Protein AF-A0A835GMM7-F1 (afdb_monomer_lite)

Structure (mmCIF, N/CA/C/O backbone):
data_AF-A0A835GMM7-F1
#
_entry.id   AF-A0A835GMM7-F1
#
loop_
_atom_site.group_PDB
_atom_site.id
_atom_site.type_symbol
_atom_site.label_atom_id
_atom_site.label_alt_id
_atom_site.label_comp_id
_atom_site.label_asym_id
_atom_site.label_entity_id
_atom_site.label_seq_id
_atom_site.pdbx_PDB_ins_code
_atom_site.Cartn_x
_atom_site.Cartn_y
_atom_site.Cartn_z
_atom_site.occupancy
_atom_site.B_iso_or_equiv
_atom_site.auth_seq_id
_atom_site.auth_comp_id
_atom_site.auth_asym_id
_atom_site.auth_atom_id
_atom_site.pdbx_PDB_model_num
ATOM 1 N N . MET A 1 1 ? 27.813 22.339 -30.698 1.00 48.72 1 MET A N 1
ATOM 2 C CA . MET A 1 1 ? 26.660 22.994 -30.035 1.00 48.72 1 MET A CA 1
ATOM 3 C C . MET A 1 1 ? 25.754 21.904 -29.475 1.00 48.72 1 MET A C 1
ATOM 5 O O . MET A 1 1 ? 25.563 20.917 -30.168 1.00 48.72 1 MET A O 1
ATOM 9 N N . GLY A 1 2 ? 25.285 22.021 -28.228 1.00 80.50 2 GLY A N 1
ATOM 10 C CA . GLY A 1 2 ? 24.533 20.958 -27.537 1.00 80.50 2 GLY A CA 1
ATOM 11 C C . GLY A 1 2 ? 23.017 21.037 -27.752 1.00 80.50 2 GLY A C 1
ATOM 12 O O . GLY A 1 2 ? 22.480 22.130 -27.921 1.00 80.50 2 GLY A O 1
ATOM 13 N N . PHE A 1 3 ? 22.328 19.890 -27.702 1.00 85.88 3 PHE A N 1
ATOM 14 C CA . PHE A 1 3 ? 20.867 19.784 -27.860 1.00 85.88 3 PHE A CA 1
ATOM 15 C C . PHE A 1 3 ? 20.077 20.670 -26.887 1.00 85.88 3 PHE A C 1
ATOM 17 O O . PHE A 1 3 ? 19.067 21.242 -27.283 1.00 85.88 3 PHE A O 1
ATOM 24 N N . SER A 1 4 ? 20.569 20.869 -25.660 1.00 87.81 4 SER A N 1
ATOM 25 C CA . SER A 1 4 ? 19.980 21.793 -24.679 1.00 87.81 4 SER A CA 1
ATOM 26 C C . SER A 1 4 ? 19.788 23.206 -25.244 1.00 87.81 4 SER A C 1
ATOM 28 O O . SER A 1 4 ? 18.703 23.773 -25.145 1.00 87.81 4 SER A O 1
ATOM 30 N N . ARG A 1 5 ? 20.808 23.745 -25.925 1.00 87.69 5 ARG A N 1
ATOM 31 C CA . ARG A 1 5 ? 20.766 25.080 -26.540 1.00 87.69 5 ARG A CA 1
ATOM 32 C C . ARG A 1 5 ? 19.810 25.143 -27.728 1.00 87.69 5 ARG A C 1
ATOM 34 O O . ARG A 1 5 ? 19.046 26.096 -27.825 1.00 87.69 5 ARG A O 1
ATOM 41 N N . ASN A 1 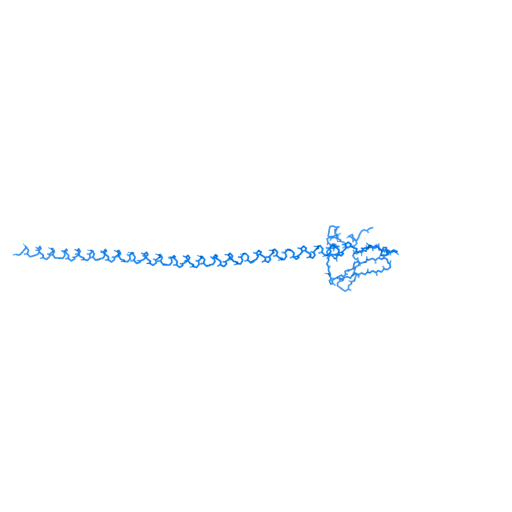6 ? 19.812 24.120 -28.583 1.00 87.50 6 ASN A N 1
ATOM 42 C CA . ASN A 1 6 ? 18.935 24.055 -29.760 1.00 87.50 6 ASN A CA 1
ATOM 43 C C . ASN A 1 6 ? 17.453 23.917 -29.383 1.00 87.50 6 ASN A C 1
ATOM 45 O O . ASN A 1 6 ? 16.583 24.362 -30.121 1.00 87.50 6 ASN A O 1
ATOM 49 N N . LEU A 1 7 ? 17.171 23.303 -28.234 1.00 87.81 7 LEU A N 1
ATOM 50 C CA . LEU A 1 7 ? 15.822 23.151 -27.694 1.00 87.81 7 LEU A CA 1
ATOM 51 C C . LEU A 1 7 ? 15.408 24.326 -26.792 1.00 87.81 7 LEU A C 1
ATOM 53 O O . LEU A 1 7 ? 14.327 24.288 -26.213 1.00 87.81 7 LEU A O 1
ATOM 57 N N . HIS A 1 8 ? 16.253 25.356 -26.657 1.00 90.38 8 HIS A N 1
ATOM 58 C CA . HIS A 1 8 ? 16.040 26.494 -25.757 1.00 90.38 8 HIS A CA 1
ATOM 59 C C . HIS A 1 8 ? 15.774 26.071 -24.297 1.00 90.38 8 HIS A C 1
ATOM 61 O O . HIS A 1 8 ? 14.932 26.644 -23.607 1.00 90.38 8 HIS A O 1
ATOM 67 N N . MET A 1 9 ? 16.500 25.055 -23.818 1.00 91.44 9 MET A N 1
ATOM 68 C CA . MET A 1 9 ? 16.382 24.502 -22.465 1.00 91.44 9 MET A CA 1
ATOM 69 C C . MET A 1 9 ? 17.692 24.632 -21.684 1.00 91.44 9 MET A C 1
ATOM 71 O O . MET A 1 9 ? 18.784 24.607 -22.254 1.00 91.44 9 MET A O 1
ATOM 75 N N . SER A 1 10 ? 17.601 24.692 -20.352 1.00 94.25 10 SER A N 1
ATOM 76 C CA . SER A 1 10 ? 18.783 24.526 -19.500 1.00 94.25 10 SER A CA 1
ATOM 77 C C . SER A 1 10 ? 19.316 23.092 -19.585 1.00 94.25 10 SER A C 1
ATOM 79 O O . SER A 1 10 ? 18.562 22.148 -19.833 1.00 94.25 10 SER A O 1
ATOM 81 N N . GLU A 1 11 ? 20.616 22.899 -19.350 1.00 92.75 11 GLU A N 1
ATOM 82 C CA . GLU A 1 11 ? 21.221 21.559 -19.384 1.00 92.75 11 GLU A CA 1
ATOM 83 C C . GLU A 1 11 ? 20.607 20.617 -18.346 1.00 92.75 11 GLU A C 1
ATOM 85 O O . GLU A 1 11 ? 20.311 19.468 -18.660 1.00 92.75 11 GLU A O 1
ATOM 90 N N . VAL A 1 12 ? 20.323 21.114 -17.139 1.00 94.06 12 VAL A N 1
ATOM 91 C CA . VAL A 1 12 ? 19.660 20.334 -16.082 1.00 94.06 12 VAL A CA 1
ATOM 92 C C . VAL A 1 12 ? 18.285 19.842 -16.540 1.00 94.06 12 VAL A C 1
ATOM 94 O O . VAL A 1 12 ? 17.965 18.662 -16.387 1.00 94.06 12 VAL A O 1
ATOM 97 N N . ALA A 1 13 ? 17.481 20.724 -17.144 1.00 93.06 13 ALA A N 1
ATOM 98 C CA . ALA A 1 1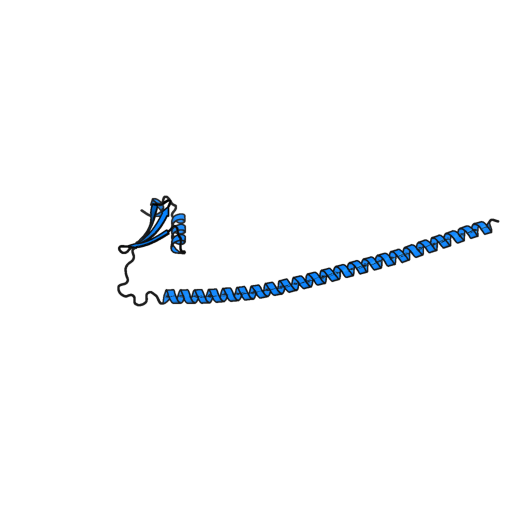3 ? 16.162 20.361 -17.654 1.00 93.06 13 ALA A CA 1
ATOM 99 C C . ALA A 1 13 ? 16.259 19.374 -18.827 1.00 93.06 13 ALA A C 1
ATOM 101 O O . ALA A 1 13 ? 15.474 18.428 -18.910 1.00 93.06 13 ALA A O 1
ATOM 102 N N . TYR A 1 14 ? 17.250 19.553 -19.701 1.00 93.56 14 TYR A N 1
ATOM 103 C CA . TYR A 1 14 ? 17.528 18.629 -20.793 1.00 93.56 14 TYR A CA 1
ATOM 104 C C . TYR A 1 14 ? 17.884 17.227 -20.275 1.00 93.56 14 TYR A C 1
ATOM 106 O O . TYR A 1 14 ? 17.244 16.256 -20.671 1.00 93.56 14 TYR A O 1
ATOM 114 N N . PHE A 1 15 ? 18.823 17.099 -19.332 1.00 93.25 15 PHE A N 1
ATOM 115 C CA . PHE A 1 15 ? 19.197 15.796 -18.770 1.00 93.25 15 PHE A CA 1
ATOM 116 C C . PHE A 1 15 ? 18.045 15.119 -18.023 1.00 93.25 15 PHE A C 1
ATOM 118 O O . PHE A 1 15 ? 17.869 13.903 -18.135 1.00 93.25 15 PHE A O 1
ATOM 125 N N . ALA A 1 16 ? 17.222 15.887 -17.305 1.00 91.88 16 ALA A N 1
ATOM 126 C CA . ALA A 1 16 ? 16.011 15.361 -16.683 1.00 91.88 16 ALA A CA 1
ATOM 127 C C . ALA A 1 16 ? 15.028 14.804 -17.730 1.00 91.88 16 ALA A C 1
ATOM 129 O O . ALA A 1 16 ? 14.467 13.722 -17.535 1.00 91.88 16 ALA A O 1
ATOM 130 N N . ASN A 1 17 ? 14.862 15.497 -18.862 1.00 90.06 17 ASN A N 1
ATOM 131 C CA . ASN A 1 17 ? 14.021 15.036 -19.966 1.00 90.06 17 ASN A CA 1
ATOM 132 C C . ASN A 1 17 ? 14.580 13.783 -20.641 1.00 90.06 17 ASN A C 1
ATOM 134 O O . ASN A 1 17 ? 13.817 12.841 -20.851 1.00 90.06 17 ASN A O 1
ATOM 138 N N . VAL A 1 18 ? 15.889 13.737 -20.906 1.00 92.69 18 VAL A N 1
ATOM 139 C CA . VAL A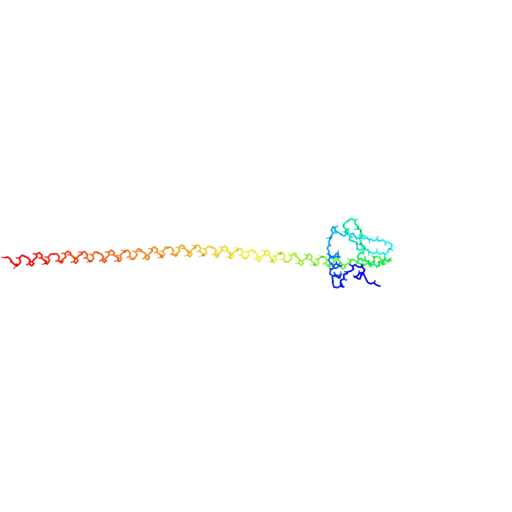 1 18 ? 16.565 12.560 -21.475 1.00 92.69 18 VAL A CA 1
ATOM 140 C C . VAL A 1 18 ? 16.400 11.351 -20.558 1.00 92.69 18 VAL A C 1
ATOM 142 O O . VAL A 1 18 ? 15.975 10.288 -21.004 1.00 92.69 18 VAL A O 1
ATOM 145 N N . ARG A 1 19 ? 16.649 11.506 -19.251 1.00 92.88 19 ARG A N 1
ATOM 146 C CA . ARG A 1 19 ? 16.419 10.424 -18.283 1.00 92.88 19 ARG A CA 1
ATOM 147 C C . ARG A 1 19 ? 14.967 9.955 -18.343 1.00 92.88 19 ARG A C 1
ATOM 149 O O . ARG A 1 19 ? 14.703 8.767 -18.476 1.00 92.88 19 ARG A O 1
ATOM 156 N N . ARG A 1 20 ? 14.014 10.886 -18.297 1.00 90.88 20 ARG A N 1
ATOM 157 C CA . ARG A 1 20 ? 12.588 10.551 -18.309 1.00 90.88 20 ARG A CA 1
ATOM 158 C C . ARG A 1 20 ? 12.149 9.858 -19.600 1.00 90.88 20 ARG A C 1
ATOM 160 O O . ARG A 1 20 ? 11.269 9.008 -19.527 1.00 90.88 20 ARG A O 1
ATOM 167 N N . CYS A 1 21 ? 12.690 10.224 -20.762 1.00 91.38 21 CYS A N 1
ATOM 168 C CA . CYS A 1 21 ? 12.318 9.579 -22.020 1.00 91.38 21 CYS A CA 1
ATOM 169 C C . CYS A 1 21 ? 13.008 8.225 -22.214 1.00 91.38 21 CYS A C 1
ATOM 171 O O . CYS A 1 21 ? 12.398 7.341 -22.795 1.00 91.38 21 CYS A O 1
ATOM 173 N N . LEU A 1 22 ? 14.220 8.009 -21.704 1.00 92.44 22 LEU A N 1
ATOM 174 C CA . LEU A 1 22 ? 14.920 6.730 -21.877 1.00 92.44 22 LEU A CA 1
ATOM 175 C C . LEU A 1 22 ? 14.622 5.704 -20.772 1.00 92.44 22 LEU A C 1
ATOM 177 O O . LEU A 1 22 ? 14.892 4.523 -20.955 1.00 92.44 22 LEU A O 1
ATOM 181 N N . SER A 1 23 ? 14.071 6.119 -19.627 1.00 90.50 23 SER A N 1
ATOM 182 C CA . SER A 1 23 ? 13.787 5.208 -18.504 1.00 90.50 23 SER A CA 1
ATOM 183 C C . SER A 1 23 ? 12.407 4.546 -18.538 1.00 90.50 23 SER A C 1
ATOM 185 O O . SER A 1 23 ? 12.187 3.587 -17.804 1.00 90.50 23 SER A O 1
ATOM 187 N N . GLN A 1 24 ? 11.458 5.053 -19.327 1.00 85.19 24 GLN A N 1
ATOM 188 C CA . GLN A 1 24 ? 10.092 4.525 -19.361 1.00 85.19 24 GLN A CA 1
ATOM 189 C C . GLN A 1 24 ? 9.434 4.743 -20.729 1.00 85.19 24 GLN A C 1
ATOM 191 O O . GLN A 1 24 ? 9.729 5.748 -21.382 1.00 85.19 24 GLN A O 1
ATOM 196 N N . PRO A 1 25 ? 8.509 3.858 -21.148 1.00 84.81 25 PRO A N 1
ATOM 197 C CA . PRO A 1 25 ? 7.725 4.065 -22.359 1.00 84.81 25 PRO A CA 1
ATOM 198 C C . PRO A 1 25 ? 6.946 5.382 -22.302 1.00 84.81 25 PRO A C 1
ATOM 200 O O . PRO A 1 25 ? 6.356 5.728 -21.276 1.00 84.81 25 PRO A O 1
ATOM 203 N N . ARG A 1 26 ? 6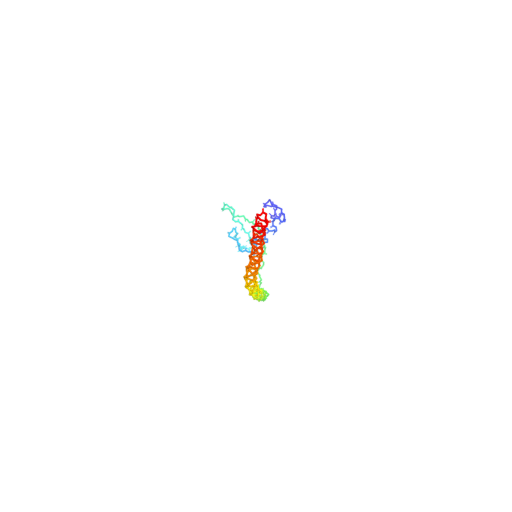.939 6.117 -23.415 1.00 89.00 26 ARG A N 1
ATOM 204 C CA . ARG A 1 26 ? 6.213 7.381 -23.559 1.00 89.00 26 ARG A CA 1
ATOM 205 C C . ARG A 1 26 ? 5.550 7.464 -24.923 1.00 89.00 26 ARG A C 1
ATOM 207 O O . ARG A 1 26 ? 6.215 7.324 -25.942 1.00 89.00 26 ARG A O 1
ATOM 214 N N . GLU A 1 27 ? 4.257 7.760 -24.935 1.00 89.44 27 GLU A N 1
ATOM 215 C CA . GLU A 1 27 ? 3.466 7.876 -26.169 1.00 89.44 27 GLU A CA 1
ATOM 216 C C . GLU A 1 27 ? 3.851 9.103 -27.013 1.00 89.44 27 GLU A C 1
ATOM 218 O O . GLU A 1 27 ? 3.726 9.094 -28.242 1.00 89.44 27 GLU A O 1
ATOM 223 N N . ASP A 1 28 ? 4.363 10.153 -26.358 1.00 93.25 28 ASP A N 1
ATOM 224 C CA . ASP A 1 28 ? 4.833 11.377 -27.007 1.00 93.25 28 ASP A CA 1
ATOM 225 C C . ASP A 1 28 ? 6.234 11.247 -27.623 1.00 93.25 28 ASP A C 1
ATOM 227 O O . ASP A 1 28 ? 6.701 12.200 -28.247 1.00 93.25 28 ASP A O 1
ATOM 231 N N . TYR A 1 29 ? 6.894 10.089 -27.498 1.00 94.25 29 TYR A N 1
ATOM 232 C CA . TYR A 1 29 ? 8.220 9.839 -28.064 1.00 94.25 29 TYR A CA 1
ATOM 233 C C . TYR A 1 29 ? 8.213 8.768 -29.159 1.00 94.25 29 TYR A C 1
ATOM 235 O O . TYR A 1 29 ? 7.402 7.846 -29.181 1.00 94.25 29 TYR A O 1
ATOM 243 N N . ILE A 1 30 ? 9.151 8.917 -30.091 1.00 93.44 30 ILE A N 1
ATOM 244 C CA . ILE A 1 30 ? 9.493 7.957 -31.136 1.00 93.44 30 ILE A CA 1
ATOM 245 C C . ILE A 1 30 ? 10.971 7.628 -30.962 1.00 93.44 30 ILE A C 1
ATOM 247 O O . ILE A 1 30 ? 11.812 8.531 -30.954 1.00 93.44 30 ILE A O 1
ATOM 251 N N . TYR A 1 31 ? 11.277 6.340 -30.855 1.00 93.88 31 TYR A N 1
ATOM 252 C CA . TYR A 1 31 ? 12.641 5.831 -30.799 1.00 93.88 31 TYR A CA 1
ATOM 253 C C . TYR A 1 31 ? 12.942 5.141 -32.125 1.00 93.88 31 TYR A C 1
ATOM 255 O O . TYR A 1 31 ? 12.186 4.268 -32.549 1.00 93.88 31 TYR A O 1
ATOM 263 N N . GLU A 1 32 ? 14.002 5.562 -32.807 1.00 93.62 32 GLU A N 1
ATOM 264 C CA . GLU A 1 32 ? 14.335 5.075 -34.148 1.00 93.62 32 GLU A CA 1
ATOM 265 C C . GLU A 1 32 ? 15.818 4.720 -34.225 1.00 93.62 32 GLU A C 1
ATOM 267 O O . GLU A 1 32 ? 16.667 5.529 -33.855 1.00 93.62 32 GLU A O 1
ATOM 272 N N . LEU A 1 33 ? 16.130 3.531 -34.740 1.00 91.75 33 LEU A N 1
ATOM 273 C CA . LEU A 1 33 ? 17.486 3.131 -35.101 1.00 91.75 33 LEU A CA 1
ATOM 274 C C . LEU A 1 33 ? 17.636 3.223 -36.620 1.00 91.75 33 LEU A C 1
ATOM 276 O O . LEU A 1 33 ? 17.003 2.464 -37.352 1.00 91.75 33 LEU A O 1
ATOM 280 N N . LYS A 1 34 ? 18.456 4.160 -37.100 1.00 89.94 34 LYS A N 1
ATOM 281 C CA . LYS A 1 34 ? 18.657 4.395 -38.535 1.00 89.94 34 LYS A CA 1
ATOM 282 C C . LYS A 1 34 ? 20.091 4.818 -38.820 1.00 89.94 34 LYS A C 1
ATOM 284 O O . LYS A 1 34 ? 20.636 5.669 -38.125 1.00 89.94 34 LYS A O 1
ATOM 289 N N . SER A 1 35 ? 20.690 4.232 -39.857 1.00 86.69 35 SER A N 1
ATOM 290 C CA . SER A 1 35 ? 22.029 4.593 -40.352 1.00 86.69 35 SER A CA 1
ATOM 291 C C . SER A 1 35 ? 23.138 4.566 -39.285 1.00 86.69 35 SER A C 1
ATOM 293 O O . SER A 1 35 ? 24.024 5.412 -39.313 1.00 86.69 35 SER A O 1
ATOM 295 N N . GLY A 1 36 ? 23.086 3.627 -38.332 1.00 87.56 36 GLY A N 1
ATOM 296 C CA . GLY A 1 36 ? 24.080 3.530 -37.250 1.00 87.56 36 GLY A CA 1
ATOM 297 C C . GLY A 1 36 ? 23.869 4.520 -36.100 1.00 87.56 36 GLY A C 1
ATOM 298 O O . GLY A 1 36 ? 24.762 4.713 -35.286 1.00 87.56 36 GLY A O 1
ATOM 299 N N . PHE A 1 37 ? 22.698 5.153 -36.004 1.00 92.12 37 PHE A N 1
ATOM 300 C CA . PHE A 1 37 ? 22.357 6.059 -34.911 1.00 92.12 37 PHE A CA 1
ATOM 301 C C . PHE A 1 37 ? 21.019 5.680 -34.284 1.00 92.12 37 PHE A C 1
ATOM 303 O O . PHE A 1 37 ? 20.035 5.419 -34.981 1.00 92.12 37 PHE A O 1
ATOM 310 N N . PHE A 1 38 ? 20.976 5.699 -32.956 1.00 93.88 38 PHE A N 1
ATOM 311 C CA . PHE A 1 38 ? 19.753 5.632 -32.172 1.00 93.88 38 PHE A CA 1
ATOM 312 C C . PHE A 1 38 ? 19.263 7.047 -31.867 1.00 93.88 38 PHE A C 1
ATOM 314 O O . PHE A 1 38 ? 19.991 7.836 -31.271 1.00 93.88 38 PHE A O 1
ATOM 321 N N . TYR A 1 39 ? 18.033 7.371 -32.254 1.00 94.12 39 TYR A N 1
ATOM 322 C CA . TYR A 1 39 ? 17.409 8.678 -32.061 1.00 94.12 39 TYR A CA 1
ATOM 323 C C . TYR A 1 39 ? 16.258 8.588 -31.063 1.00 94.12 39 TYR A C 1
ATOM 325 O O . TYR A 1 39 ? 15.427 7.684 -31.161 1.00 94.12 39 TYR A O 1
ATOM 333 N N . TRP A 1 40 ? 16.133 9.588 -30.186 1.00 94.75 40 TRP A N 1
ATOM 334 C CA . TRP A 1 40 ? 14.901 9.848 -29.438 1.00 94.75 40 TRP A CA 1
ATOM 335 C C . TRP A 1 40 ? 14.279 11.156 -29.927 1.00 94.75 40 TRP A C 1
ATOM 337 O O . TRP A 1 40 ? 14.885 12.232 -29.898 1.00 94.75 40 TRP A O 1
ATOM 347 N N . LYS A 1 41 ? 13.052 11.047 -30.431 1.00 94.44 41 LYS A N 1
ATOM 348 C CA . LYS A 1 41 ? 12.314 12.142 -31.061 1.00 94.44 41 LYS A CA 1
ATOM 349 C C . LYS A 1 41 ? 11.007 12.362 -30.326 1.00 94.44 41 LYS A C 1
ATOM 351 O O . LYS A 1 41 ? 10.381 11.398 -29.900 1.00 94.44 41 LYS A O 1
ATOM 356 N N . ARG A 1 42 ? 10.566 13.608 -30.218 1.00 93.62 42 ARG A N 1
ATOM 357 C CA . ARG A 1 42 ? 9.325 13.972 -29.541 1.00 93.62 42 ARG A CA 1
ATOM 358 C C . ARG A 1 42 ? 8.278 14.473 -30.522 1.00 93.62 42 ARG A C 1
ATOM 360 O O . ARG A 1 42 ? 8.582 15.275 -31.403 1.00 93.62 42 ARG A O 1
ATOM 367 N N . LYS A 1 43 ? 7.037 14.024 -30.347 1.00 94.25 43 LYS A N 1
ATOM 368 C CA . LYS A 1 43 ? 5.863 14.523 -31.065 1.00 94.25 43 LYS A CA 1
ATOM 369 C C . LYS A 1 43 ? 5.341 15.770 -30.354 1.00 94.25 43 LYS A C 1
ATOM 371 O O . LYS A 1 43 ? 4.858 15.690 -29.228 1.00 94.25 43 LYS A O 1
ATOM 376 N N . ILE A 1 44 ? 5.414 16.924 -31.010 1.00 91.00 44 ILE A N 1
ATOM 377 C CA . ILE A 1 44 ? 4.917 18.201 -30.489 1.00 91.00 44 ILE A CA 1
ATOM 378 C C . ILE A 1 44 ? 3.962 18.793 -31.521 1.00 91.00 44 ILE A C 1
ATOM 380 O O . ILE A 1 44 ? 4.391 19.215 -32.590 1.00 91.00 44 ILE A O 1
ATOM 384 N N . LYS A 1 45 ? 2.660 18.831 -31.201 1.00 89.00 45 LYS A N 1
ATOM 385 C CA . LYS A 1 45 ? 1.611 19.442 -32.046 1.00 89.00 45 LYS A CA 1
ATOM 386 C C . LYS A 1 45 ? 1.637 18.965 -33.514 1.00 89.00 45 LYS A C 1
ATOM 388 O O . LYS A 1 45 ? 1.491 19.763 -34.430 1.00 89.00 45 LYS A O 1
ATOM 393 N N . GLY A 1 46 ? 1.858 17.666 -33.731 1.00 85.56 46 GLY A N 1
ATOM 394 C CA . GLY A 1 46 ? 1.941 17.060 -35.069 1.00 85.56 46 GLY A CA 1
ATOM 395 C C . GLY A 1 46 ? 3.332 17.101 -35.716 1.00 85.56 46 GLY A C 1
ATOM 396 O O . GLY A 1 46 ? 3.576 16.349 -36.654 1.00 85.56 46 GLY A O 1
ATOM 397 N N . SER A 1 47 ? 4.267 17.888 -35.181 1.00 91.00 47 SER A N 1
ATOM 398 C CA . SER A 1 47 ? 5.665 17.918 -35.624 1.00 91.00 47 SER A CA 1
ATOM 399 C C . SER A 1 47 ? 6.519 16.904 -34.864 1.00 91.00 47 SER A C 1
ATOM 401 O O . SER A 1 47 ? 6.273 16.625 -33.689 1.00 91.00 47 SER A O 1
ATOM 403 N N . ILE A 1 48 ? 7.558 16.376 -35.515 1.00 93.38 48 ILE A N 1
ATOM 404 C CA . ILE A 1 48 ? 8.543 15.478 -34.899 1.00 93.38 48 ILE A CA 1
ATOM 405 C C . ILE A 1 48 ? 9.846 16.251 -34.699 1.00 93.38 48 ILE A C 1
ATOM 407 O O . ILE A 1 48 ? 10.470 16.683 -35.666 1.00 93.38 48 ILE A O 1
ATOM 411 N N . VAL A 1 49 ? 10.267 16.403 -33.445 1.00 92.81 49 VAL A N 1
ATOM 412 C CA . VAL A 1 49 ? 11.502 17.099 -33.064 1.00 92.81 49 VAL A CA 1
ATOM 413 C C . VAL A 1 49 ? 12.529 16.078 -32.593 1.00 92.81 49 VAL A C 1
ATOM 415 O O . VAL A 1 49 ? 12.230 15.252 -31.735 1.00 92.81 49 VAL A O 1
ATOM 418 N N . ILE A 1 50 ? 13.745 16.120 -33.139 1.00 93.69 50 ILE A N 1
ATOM 419 C CA . ILE A 1 50 ? 14.852 15.285 -32.658 1.00 93.69 50 ILE A CA 1
ATOM 420 C C . ILE A 1 50 ? 15.391 15.916 -31.376 1.00 93.69 50 ILE A C 1
ATOM 422 O O . ILE A 1 50 ? 15.945 17.012 -31.414 1.00 93.69 50 ILE A O 1
ATOM 426 N N . GLU A 1 51 ? 15.235 15.221 -30.251 1.00 93.38 51 GLU A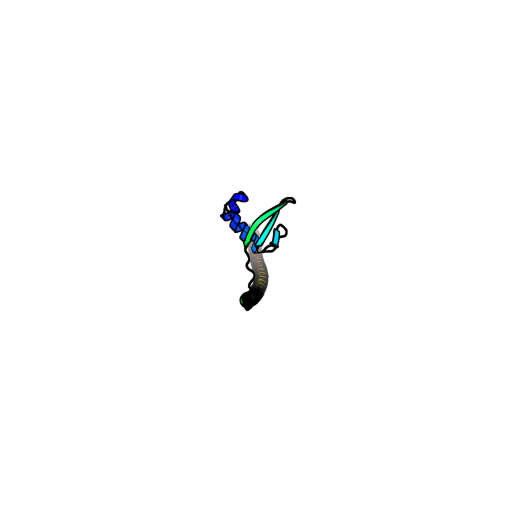 N 1
ATOM 427 C CA . GLU A 1 51 ? 15.746 15.693 -28.961 1.00 93.38 51 GLU A CA 1
ATOM 428 C C . GLU A 1 51 ? 17.123 15.114 -28.627 1.00 93.38 51 GLU A C 1
ATOM 430 O O . GLU A 1 51 ? 17.779 15.595 -27.709 1.00 93.38 51 GLU A O 1
ATOM 435 N N . GLY A 1 52 ? 17.592 14.121 -29.381 1.00 93.62 52 GLY A N 1
ATOM 436 C CA . GLY A 1 52 ? 18.982 13.696 -29.360 1.00 93.62 52 GLY A CA 1
ATOM 437 C C . GLY A 1 52 ? 19.227 12.397 -30.115 1.00 93.62 52 GLY A C 1
ATOM 438 O O . GLY A 1 52 ? 18.304 11.789 -30.671 1.00 93.62 52 GLY A O 1
ATOM 439 N N . PHE A 1 53 ? 20.499 12.013 -30.175 1.00 93.88 53 PHE A N 1
ATOM 440 C CA . PHE A 1 53 ? 20.935 10.765 -30.782 1.00 93.88 53 PHE A CA 1
ATOM 441 C C . PHE A 1 53 ? 22.183 10.207 -30.103 1.00 93.88 53 PHE A C 1
ATOM 443 O O . PHE A 1 53 ? 22.939 10.937 -29.460 1.00 93.88 53 PHE A O 1
ATOM 450 N N . LEU A 1 54 ? 22.403 8.914 -30.304 1.00 92.25 54 LEU A N 1
ATOM 451 C CA . LEU A 1 54 ? 23.595 8.189 -29.901 1.00 92.25 54 LEU A CA 1
ATOM 452 C C . LEU A 1 54 ? 24.095 7.372 -31.104 1.00 92.25 54 LEU A C 1
ATOM 454 O O . LEU A 1 54 ? 23.318 6.577 -31.640 1.00 92.25 54 LEU A O 1
ATOM 458 N N . PRO A 1 55 ? 25.345 7.559 -31.565 1.00 90.81 55 PRO A N 1
ATOM 459 C CA . PRO A 1 55 ? 25.960 6.638 -32.516 1.00 90.81 55 PRO A CA 1
ATOM 460 C C . PRO A 1 55 ? 26.004 5.234 -31.906 1.00 90.81 55 PRO A C 1
ATOM 462 O O . PRO A 1 55 ? 26.376 5.081 -30.744 1.00 90.81 55 PRO A O 1
ATOM 465 N N . MET A 1 56 ? 25.606 4.225 -32.672 1.00 86.25 56 MET A N 1
ATOM 466 C CA . MET A 1 56 ? 25.638 2.828 -32.257 1.00 86.25 56 MET A CA 1
ATOM 467 C C . MET A 1 56 ? 26.506 2.039 -33.226 1.00 86.25 56 MET A C 1
ATOM 469 O O . MET A 1 56 ? 26.215 1.966 -34.420 1.00 86.25 56 MET A O 1
ATOM 473 N N . GLU A 1 57 ? 27.554 1.425 -32.695 1.00 81.00 57 GLU A N 1
ATOM 474 C CA . GLU A 1 57 ? 28.333 0.432 -33.420 1.00 81.00 57 GLU A CA 1
ATOM 475 C C . GLU A 1 57 ? 27.649 -0.928 -33.265 1.00 81.00 57 GLU A C 1
ATOM 477 O O . GLU A 1 57 ? 27.209 -1.300 -32.176 1.00 81.00 57 GLU A O 1
ATOM 482 N N . LEU A 1 58 ? 27.497 -1.651 -34.374 1.00 71.12 58 LEU A N 1
ATOM 483 C CA . LEU A 1 58 ? 26.996 -3.020 -34.334 1.00 71.12 58 LEU A CA 1
ATOM 484 C C . LEU A 1 58 ? 28.151 -3.932 -33.935 1.00 71.12 58 LEU A C 1
ATOM 486 O O . LEU A 1 58 ? 29.159 -3.992 -34.640 1.00 71.12 58 LEU A O 1
ATOM 490 N N . ASP A 1 59 ? 27.990 -4.651 -32.827 1.00 72.06 59 ASP A N 1
ATOM 491 C CA . ASP A 1 59 ? 28.975 -5.641 -32.405 1.00 72.06 59 ASP A CA 1
ATOM 492 C C . ASP A 1 59 ? 29.158 -6.708 -33.492 1.00 72.06 59 ASP A C 1
ATOM 494 O O . ASP A 1 59 ? 28.208 -7.359 -33.934 1.00 72.06 59 ASP A O 1
ATOM 498 N N . SER A 1 60 ? 30.408 -6.902 -33.914 1.00 69.25 60 SER A N 1
ATOM 499 C CA . SER A 1 60 ? 30.789 -7.842 -34.979 1.00 69.25 60 SER A CA 1
ATOM 500 C C . SER A 1 60 ? 30.649 -9.315 -34.572 1.00 69.25 60 SER A C 1
ATOM 502 O O . SER A 1 60 ? 30.569 -10.198 -35.426 1.00 69.25 60 SER A O 1
ATOM 504 N N . ALA A 1 61 ? 30.567 -9.588 -33.269 1.00 65.69 61 ALA A N 1
ATOM 505 C CA . ALA A 1 61 ? 30.261 -10.894 -32.713 1.00 65.69 61 ALA A CA 1
ATOM 506 C C . ALA A 1 61 ? 29.367 -10.710 -31.478 1.00 65.69 61 ALA A C 1
ATOM 508 O O . ALA A 1 61 ? 29.869 -10.277 -30.442 1.00 65.69 61 ALA A O 1
ATOM 509 N N . PRO A 1 62 ? 28.075 -11.088 -31.518 1.00 63.09 62 PRO A N 1
ATOM 510 C CA . PRO A 1 62 ? 27.202 -11.060 -30.348 1.00 63.09 62 PRO A CA 1
ATOM 511 C C . PRO A 1 62 ? 27.541 -12.238 -29.422 1.00 63.09 62 PRO A C 1
ATOM 513 O O . PRO A 1 62 ? 26.712 -13.095 -29.128 1.00 63.09 62 PRO A O 1
ATOM 516 N N . LYS A 1 63 ? 28.800 -12.352 -28.999 1.00 56.16 63 LYS A N 1
ATOM 517 C CA . LYS A 1 63 ? 29.230 -13.322 -28.001 1.00 56.16 63 LYS A CA 1
ATOM 518 C C . LYS A 1 63 ? 29.370 -12.562 -26.691 1.00 56.16 63 LYS A C 1
ATOM 520 O O . LYS A 1 63 ? 30.348 -11.861 -26.477 1.00 56.16 63 LYS A O 1
ATOM 525 N N . ASN A 1 64 ? 28.366 -12.747 -25.831 1.00 53.97 64 ASN A N 1
ATOM 526 C CA . ASN A 1 64 ? 28.327 -12.350 -24.416 1.00 53.97 64 ASN A CA 1
ATOM 527 C C . ASN A 1 64 ? 27.762 -10.957 -24.071 1.00 53.97 64 ASN A C 1
ATOM 529 O O . ASN A 1 64 ? 27.897 -10.545 -22.926 1.00 53.97 64 ASN A O 1
ATOM 533 N N . ALA A 1 65 ? 27.053 -10.260 -24.966 1.00 53.75 65 ALA A N 1
ATOM 534 C CA . ALA A 1 65 ? 26.453 -8.952 -24.636 1.00 53.75 65 ALA A CA 1
ATOM 535 C C . ALA A 1 65 ? 25.247 -9.007 -23.660 1.00 53.75 65 ALA A C 1
ATOM 537 O O . ALA A 1 65 ? 24.803 -7.973 -23.166 1.00 53.75 65 ALA A O 1
ATOM 538 N N . HIS A 1 66 ? 24.694 -10.193 -23.364 1.00 55.94 66 HIS A N 1
ATOM 539 C CA . HIS A 1 66 ? 23.435 -10.331 -22.611 1.00 55.94 66 HIS A CA 1
ATOM 540 C C . HIS A 1 66 ? 23.359 -11.301 -21.402 1.00 55.94 66 HIS A C 1
ATOM 542 O O . HIS A 1 66 ? 22.241 -11.485 -20.915 1.00 55.94 66 HIS A O 1
ATOM 548 N N . PRO A 1 67 ? 24.440 -11.884 -20.837 1.00 54.47 67 PRO A N 1
ATOM 549 C CA . PRO A 1 67 ? 24.347 -12.526 -19.519 1.00 54.47 67 PRO A CA 1
ATOM 550 C C . PRO A 1 67 ? 23.913 -11.529 -18.428 1.00 54.47 67 PRO A C 1
ATOM 552 O O . PRO A 1 67 ? 23.021 -11.822 -17.638 1.00 54.47 67 PRO A O 1
ATOM 555 N N . ASP A 1 68 ? 24.452 -10.305 -18.466 1.00 72.94 68 ASP A N 1
ATOM 556 C CA . ASP A 1 68 ? 24.274 -9.298 -17.410 1.00 72.94 68 ASP A CA 1
ATOM 557 C C . ASP A 1 68 ? 22.824 -8.789 -17.297 1.00 72.94 68 ASP A C 1
ATOM 559 O O . ASP A 1 68 ? 22.233 -8.787 -16.221 1.00 72.94 68 ASP A O 1
ATOM 563 N N . LEU A 1 69 ? 22.168 -8.445 -18.413 1.00 83.31 69 LEU A N 1
ATOM 564 C CA . LEU A 1 69 ? 20.798 -7.917 -18.349 1.00 83.31 69 LEU A CA 1
ATOM 565 C C . LEU A 1 69 ? 19.795 -8.951 -17.816 1.00 83.31 69 LEU A C 1
ATOM 567 O O . LEU A 1 69 ? 18.909 -8.603 -17.036 1.00 83.31 69 LEU A O 1
ATOM 571 N N . ILE A 1 70 ? 19.919 -10.217 -18.226 1.00 86.19 70 ILE A N 1
ATOM 572 C CA . ILE A 1 70 ? 19.026 -11.280 -17.749 1.00 86.19 70 ILE A CA 1
ATOM 573 C C . ILE A 1 70 ? 19.246 -11.503 -16.252 1.00 86.19 70 ILE A C 1
ATOM 575 O O . ILE A 1 70 ? 18.273 -11.570 -15.499 1.00 86.19 70 ILE A O 1
ATOM 579 N N . GLU A 1 71 ? 20.498 -11.555 -15.801 1.00 89.31 71 GLU A N 1
ATOM 580 C CA . GLU A 1 71 ? 20.838 -11.695 -14.384 1.00 89.31 71 GLU A CA 1
ATOM 581 C C . GLU A 1 71 ? 20.325 -10.515 -13.550 1.00 89.31 71 GLU A C 1
ATOM 583 O O . GLU A 1 71 ? 19.685 -10.729 -12.515 1.00 89.31 71 GLU A O 1
ATOM 588 N N . VAL A 1 72 ? 20.496 -9.279 -14.031 1.00 90.00 72 VAL A N 1
ATOM 589 C CA . VAL A 1 72 ? 19.948 -8.065 -13.406 1.00 90.00 72 VAL A CA 1
ATOM 590 C C . VAL A 1 72 ? 18.425 -8.139 -13.306 1.00 90.00 72 VAL A C 1
ATOM 592 O O . VAL A 1 72 ? 17.861 -7.867 -12.241 1.00 90.00 72 VAL A O 1
ATOM 595 N N . LEU A 1 73 ? 17.733 -8.542 -14.376 1.00 91.50 73 LEU A N 1
ATOM 596 C CA . LEU A 1 73 ? 16.274 -8.672 -14.377 1.00 91.50 73 LEU A CA 1
ATOM 597 C C . LEU A 1 73 ? 15.794 -9.775 -13.422 1.00 91.50 73 LEU A C 1
ATOM 599 O O . LEU A 1 73 ? 14.804 -9.584 -12.709 1.00 91.50 73 LEU A O 1
ATOM 603 N N . VAL A 1 74 ? 16.501 -10.905 -13.349 1.00 94.38 74 VAL A N 1
ATOM 604 C CA . VAL A 1 74 ? 16.209 -11.999 -12.409 1.00 94.38 74 VAL A CA 1
ATOM 605 C C . VAL A 1 74 ? 16.430 -11.551 -10.963 1.00 94.38 74 VAL A C 1
ATOM 607 O O . VAL A 1 74 ? 15.564 -11.779 -10.110 1.00 94.38 74 VAL A O 1
ATOM 610 N N . ALA A 1 75 ? 17.540 -10.868 -10.677 1.00 93.69 75 ALA A N 1
ATOM 611 C CA . ALA A 1 75 ? 17.837 -10.318 -9.358 1.00 93.69 75 ALA A CA 1
ATOM 612 C C . ALA A 1 75 ? 16.778 -9.291 -8.931 1.00 93.69 75 ALA A C 1
ATOM 614 O O . ALA A 1 75 ? 16.245 -9.372 -7.818 1.00 93.69 75 ALA A O 1
ATOM 615 N N . LEU A 1 76 ? 16.396 -8.383 -9.836 1.00 94.94 76 LEU A N 1
ATOM 616 C CA . LEU A 1 76 ? 15.334 -7.408 -9.603 1.00 94.94 76 LEU A CA 1
ATOM 617 C C . LEU A 1 76 ? 13.996 -8.101 -9.325 1.00 94.94 76 LEU A C 1
ATOM 619 O O . LEU A 1 76 ? 13.311 -7.744 -8.366 1.00 94.94 76 LEU A O 1
ATOM 623 N N . ASN A 1 77 ? 13.635 -9.125 -10.104 1.00 96.25 77 ASN A N 1
ATOM 624 C CA . ASN A 1 77 ? 12.406 -9.890 -9.897 1.00 96.25 77 ASN A CA 1
ATOM 625 C C . ASN A 1 77 ? 12.385 -10.573 -8.522 1.00 96.25 77 ASN A C 1
ATOM 627 O O . ASN A 1 77 ? 11.391 -10.477 -7.799 1.00 96.25 77 ASN A O 1
ATOM 631 N N . LYS A 1 78 ? 13.492 -11.219 -8.133 1.00 97.31 78 LYS A N 1
ATOM 632 C CA . LYS A 1 78 ? 13.643 -11.866 -6.822 1.00 97.31 78 LYS A CA 1
ATOM 633 C C . LYS A 1 78 ? 13.489 -10.857 -5.686 1.00 97.31 78 LYS A C 1
ATOM 635 O O . LYS A 1 78 ? 12.717 -11.091 -4.757 1.00 97.31 78 LYS A O 1
ATOM 640 N N . HIS A 1 79 ? 14.166 -9.719 -5.789 1.00 97.12 79 HIS A N 1
ATOM 641 C CA . HIS A 1 79 ? 14.082 -8.645 -4.805 1.00 97.12 79 HIS A CA 1
ATOM 642 C C . HIS A 1 79 ? 12.661 -8.062 -4.702 1.00 97.12 79 HIS A C 1
ATOM 644 O O . HIS A 1 79 ? 12.148 -7.866 -3.599 1.00 97.12 79 HIS A O 1
ATOM 650 N N . MET A 1 80 ? 11.974 -7.849 -5.828 1.00 97.12 80 MET A N 1
ATOM 651 C CA . MET A 1 80 ? 10.588 -7.366 -5.821 1.00 97.12 80 MET A CA 1
ATOM 652 C C . MET A 1 80 ? 9.623 -8.390 -5.216 1.00 97.12 80 MET A C 1
ATOM 654 O O . MET A 1 80 ? 8.775 -8.018 -4.405 1.00 97.12 80 MET A O 1
ATOM 658 N N . LYS A 1 81 ? 9.788 -9.686 -5.513 1.00 97.88 81 LYS A N 1
ATOM 659 C CA . LYS A 1 81 ? 9.012 -10.764 -4.875 1.00 97.88 81 LYS A CA 1
ATOM 660 C C . LYS A 1 81 ? 9.192 -10.776 -3.358 1.00 97.88 81 LYS A C 1
ATOM 662 O O . LYS A 1 81 ? 8.207 -10.875 -2.629 1.00 97.88 81 LYS A O 1
ATOM 667 N N . GLN A 1 82 ? 10.426 -10.623 -2.878 1.00 98.06 82 GLN A N 1
ATOM 668 C CA . GLN A 1 82 ? 10.712 -10.523 -1.445 1.00 98.06 82 GLN A CA 1
ATOM 669 C C . GLN A 1 82 ? 10.049 -9.291 -0.820 1.00 98.06 82 GLN A C 1
ATOM 671 O O . GLN A 1 82 ? 9.408 -9.410 0.221 1.00 98.06 82 GLN A O 1
ATOM 676 N N . LYS A 1 83 ? 10.123 -8.122 -1.471 1.00 98.12 83 LYS A N 1
ATOM 677 C CA . LYS A 1 83 ? 9.433 -6.909 -1.003 1.00 98.12 83 LYS A CA 1
ATOM 678 C C . LYS A 1 83 ? 7.924 -7.107 -0.895 1.00 98.12 83 LYS A C 1
ATOM 680 O O . LYS A 1 83 ? 7.347 -6.761 0.133 1.00 98.12 83 LYS A O 1
ATOM 685 N N . VAL A 1 84 ? 7.294 -7.696 -1.912 1.00 98.06 84 VAL A N 1
ATOM 686 C CA . VAL A 1 84 ? 5.854 -7.999 -1.898 1.00 98.06 84 VAL A CA 1
ATOM 687 C C . VAL A 1 84 ? 5.509 -8.950 -0.755 1.00 98.06 84 VAL A C 1
ATOM 689 O O . VAL A 1 84 ? 4.545 -8.707 -0.032 1.00 98.06 84 VAL A O 1
ATOM 692 N N . HIS A 1 85 ? 6.307 -9.998 -0.544 1.00 98.12 85 HIS A N 1
ATOM 693 C CA . HIS A 1 85 ? 6.094 -10.939 0.553 1.00 98.12 85 HIS A CA 1
ATOM 694 C C . HIS A 1 85 ? 6.181 -10.252 1.925 1.00 98.12 85 HIS A C 1
ATOM 696 O O . HIS A 1 85 ? 5.271 -10.389 2.743 1.00 98.12 85 HIS A O 1
ATOM 702 N N . THR A 1 86 ? 7.219 -9.444 2.149 1.00 97.94 86 THR A N 1
ATOM 703 C CA . THR A 1 86 ? 7.400 -8.680 3.390 1.00 97.94 86 THR A CA 1
ATOM 704 C C . THR A 1 86 ? 6.251 -7.705 3.629 1.00 97.94 86 THR A C 1
ATOM 706 O O . THR A 1 86 ? 5.723 -7.641 4.738 1.00 97.94 86 THR A O 1
ATOM 709 N N . LEU A 1 87 ? 5.827 -6.963 2.602 1.00 98.06 87 LEU A N 1
ATOM 710 C CA . LEU A 1 87 ? 4.698 -6.036 2.708 1.00 98.06 87 LEU A CA 1
ATOM 711 C C . LEU A 1 87 ? 3.392 -6.770 3.014 1.00 98.06 87 LEU A C 1
ATOM 713 O O . LEU A 1 87 ? 2.636 -6.325 3.873 1.00 98.06 87 LEU A O 1
ATOM 717 N N . LYS A 1 88 ? 3.149 -7.918 2.373 1.00 98.06 88 LYS A N 1
ATOM 718 C CA . LYS A 1 88 ? 1.970 -8.748 2.638 1.00 98.06 88 LYS A CA 1
ATOM 719 C C . LYS A 1 88 ? 1.960 -9.260 4.078 1.00 98.06 88 LYS A C 1
ATOM 721 O O . LYS A 1 88 ? 0.917 -9.203 4.719 1.00 98.06 88 LYS A O 1
ATOM 726 N N . SER A 1 89 ? 3.105 -9.716 4.586 1.00 98.06 89 SER A N 1
ATOM 727 C CA . SER A 1 89 ? 3.248 -10.156 5.978 1.00 98.06 89 SER A CA 1
ATOM 728 C C . SER A 1 89 ? 2.956 -9.013 6.958 1.00 98.06 89 SER A C 1
ATOM 730 O O . SER A 1 89 ? 2.056 -9.129 7.786 1.00 98.06 89 SER A O 1
ATOM 732 N N . ARG A 1 90 ? 3.603 -7.853 6.774 1.00 98.06 90 ARG A N 1
ATOM 733 C CA . ARG A 1 90 ? 3.357 -6.653 7.595 1.00 98.06 90 ARG A CA 1
ATOM 734 C C . ARG A 1 90 ? 1.897 -6.216 7.569 1.00 98.06 90 ARG A C 1
ATOM 736 O O . ARG A 1 90 ? 1.349 -5.862 8.605 1.00 98.06 90 ARG A O 1
ATOM 743 N N . PHE A 1 91 ? 1.262 -6.256 6.401 1.00 98.19 91 PHE A N 1
ATOM 744 C CA . PHE A 1 91 ? -0.150 -5.921 6.267 1.00 98.19 91 PHE A CA 1
ATOM 745 C C . PHE A 1 91 ? -1.044 -6.858 7.087 1.00 98.19 91 PHE A C 1
ATOM 747 O O . PHE A 1 91 ? -1.969 -6.384 7.740 1.00 98.19 91 PHE A O 1
ATOM 754 N N . GLN A 1 92 ? -0.765 -8.166 7.100 1.00 98.19 92 GLN A N 1
ATOM 755 C CA . GLN A 1 92 ? -1.526 -9.106 7.930 1.00 98.19 92 GLN A CA 1
ATOM 756 C C . GLN A 1 92 ? -1.334 -8.839 9.424 1.00 98.19 92 GLN A C 1
ATOM 758 O O . GLN A 1 92 ? -2.317 -8.857 10.161 1.00 98.19 92 GLN A O 1
ATOM 763 N N . THR A 1 93 ? -0.111 -8.526 9.862 1.00 98.19 93 THR A N 1
ATOM 764 C CA . THR A 1 93 ? 0.157 -8.132 11.253 1.00 98.19 93 THR A CA 1
ATOM 765 C C . THR A 1 93 ? -0.642 -6.889 11.636 1.00 98.19 93 THR A C 1
ATOM 767 O O . THR A 1 93 ? -1.437 -6.942 12.567 1.00 98.19 93 THR A O 1
ATOM 770 N N . ILE A 1 94 ? -0.531 -5.809 10.854 1.00 98.25 94 ILE A N 1
ATOM 771 C CA . ILE A 1 94 ? -1.257 -4.554 11.107 1.00 98.25 94 ILE A CA 1
ATOM 772 C C . ILE A 1 94 ? -2.770 -4.792 11.136 1.00 98.25 94 ILE A C 1
ATOM 774 O O . ILE A 1 94 ? -3.470 -4.261 11.994 1.00 98.25 94 ILE A O 1
ATOM 778 N N . LYS A 1 95 ? -3.290 -5.609 10.214 1.00 98.31 95 LYS A N 1
ATOM 779 C CA . LYS A 1 95 ? -4.712 -5.959 10.172 1.00 98.31 95 LYS A CA 1
ATOM 780 C C . LYS A 1 95 ? -5.152 -6.696 11.440 1.00 98.31 95 LYS A C 1
ATOM 782 O O . LYS A 1 95 ? -6.212 -6.382 11.976 1.00 98.31 95 LYS A O 1
ATOM 787 N N . SER A 1 96 ? -4.358 -7.657 11.907 1.00 98.19 96 SER A N 1
ATOM 788 C CA . SER A 1 96 ? -4.627 -8.399 13.142 1.00 98.19 96 SER A CA 1
ATOM 789 C C . SER A 1 96 ? -4.620 -7.476 14.362 1.00 98.19 96 SER A C 1
ATOM 791 O O . SER A 1 96 ? -5.547 -7.517 15.171 1.00 98.19 96 SER A O 1
ATOM 793 N N . ASP A 1 97 ? -3.616 -6.606 14.468 1.00 98.12 97 ASP A N 1
ATOM 794 C CA . ASP A 1 97 ? -3.482 -5.656 15.575 1.00 98.12 97 ASP A CA 1
ATOM 795 C C . ASP A 1 97 ? -4.641 -4.657 15.600 1.00 98.12 97 ASP A C 1
ATOM 797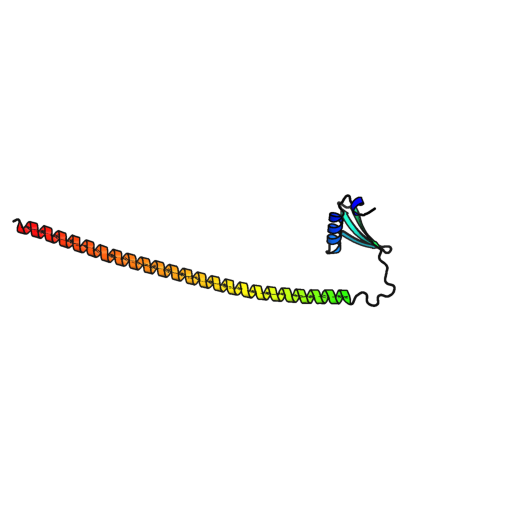 O O . ASP A 1 97 ? -5.218 -4.399 16.655 1.00 98.12 97 ASP A O 1
ATOM 801 N N . TYR A 1 98 ? -5.049 -4.158 14.430 1.00 98.06 98 TYR A N 1
ATOM 802 C CA . TYR A 1 98 ? -6.219 -3.295 14.294 1.00 98.06 98 TYR A CA 1
ATOM 803 C C . TYR A 1 98 ? -7.497 -3.987 14.781 1.00 98.06 98 TYR A C 1
ATOM 805 O O . TYR A 1 98 ? -8.245 -3.417 15.571 1.00 98.06 98 TYR A O 1
ATOM 813 N N . GLN A 1 99 ? -7.734 -5.232 14.357 1.00 98.25 99 GLN A N 1
ATOM 814 C CA . GLN A 1 99 ? -8.905 -5.997 14.793 1.00 98.25 99 GLN A CA 1
ATOM 815 C C . GLN A 1 99 ? -8.896 -6.273 16.296 1.00 98.25 99 GLN A C 1
ATOM 817 O O . GLN A 1 99 ? -9.957 -6.290 16.913 1.00 98.25 99 GLN A O 1
ATOM 822 N N . LYS A 1 100 ? -7.719 -6.506 16.886 1.00 98.25 100 LYS A N 1
ATOM 823 C CA . LYS A 1 100 ? -7.585 -6.657 18.335 1.00 98.25 100 LYS A CA 1
ATOM 824 C C . LYS A 1 100 ? -7.927 -5.351 19.052 1.00 98.25 100 LYS A C 1
ATOM 826 O O . LYS A 1 100 ? -8.800 -5.355 19.904 1.00 98.25 100 LYS A O 1
ATOM 831 N N . CYS A 1 101 ? -7.314 -4.244 18.641 1.00 98.19 101 CYS A N 1
ATOM 832 C CA . CYS A 1 101 ? -7.556 -2.925 19.225 1.00 98.19 101 CYS A CA 1
ATOM 833 C C . CYS A 1 101 ? -9.035 -2.514 19.148 1.00 98.19 101 CYS A C 1
ATOM 835 O O . CYS A 1 101 ? -9.578 -1.961 20.102 1.00 98.19 101 CYS A O 1
ATOM 837 N N . LEU A 1 102 ? -9.707 -2.829 18.035 1.00 98.12 102 LEU A N 1
ATOM 838 C CA . LEU A 1 102 ? -11.139 -2.586 17.881 1.00 98.12 102 LEU A CA 1
ATOM 839 C C . LEU A 1 102 ? -11.959 -3.343 18.937 1.00 98.12 102 LEU A C 1
ATOM 841 O O . LEU A 1 102 ? -12.762 -2.719 19.623 1.00 98.12 102 LEU A O 1
ATOM 845 N N . ARG A 1 103 ? -11.709 -4.648 19.116 1.00 98.25 103 ARG A N 1
ATOM 846 C CA . ARG A 1 103 ? -12.391 -5.450 20.146 1.00 98.25 103 ARG A CA 1
ATOM 847 C C . ARG A 1 103 ? -12.112 -4.932 21.553 1.00 98.25 103 ARG A C 1
ATOM 849 O O . ARG A 1 103 ? -13.050 -4.722 22.310 1.00 98.25 103 ARG A O 1
ATOM 856 N N . ASP A 1 104 ? -10.847 -4.658 21.869 1.00 98.25 104 ASP A N 1
ATOM 857 C CA . ASP A 1 104 ? -10.448 -4.134 23.180 1.00 98.25 104 ASP A CA 1
ATOM 858 C C . ASP A 1 104 ? -11.156 -2.789 23.471 1.00 98.25 104 ASP A C 1
ATOM 860 O O . ASP A 1 104 ? -11.565 -2.512 24.599 1.00 98.25 104 ASP A O 1
ATOM 864 N N . THR A 1 105 ? -11.362 -1.959 22.440 1.00 98.12 105 THR A N 1
ATOM 865 C CA . THR A 1 105 ? -12.094 -0.684 22.548 1.00 98.12 105 THR A CA 1
ATOM 866 C C . THR A 1 105 ? -13.589 -0.894 22.794 1.00 98.12 105 THR A C 1
ATOM 868 O O . THR A 1 105 ? -14.179 -0.200 23.624 1.00 98.12 105 THR A O 1
ATOM 871 N N . GLU A 1 106 ? -14.212 -1.840 22.091 1.00 98.12 106 GLU A N 1
ATOM 872 C CA . GLU A 1 106 ? -15.624 -2.196 22.280 1.00 98.12 106 GLU A CA 1
ATOM 873 C C . GLU A 1 106 ? -15.874 -2.767 23.684 1.00 98.12 106 GLU A C 1
ATOM 875 O O . GLU A 1 106 ? -16.819 -2.359 24.363 1.00 98.12 106 GLU A O 1
ATOM 880 N N . GLU A 1 107 ? -14.993 -3.650 24.162 1.00 98.25 107 GLU A N 1
ATOM 881 C CA . GLU A 1 107 ? -15.037 -4.195 25.523 1.00 98.25 107 GLU A CA 1
ATOM 882 C C . GLU A 1 107 ? -14.883 -3.093 26.578 1.00 98.25 107 GLU A C 1
ATOM 884 O O . GLU A 1 107 ? -15.667 -3.026 27.529 1.00 98.25 107 GLU A O 1
ATOM 889 N N . PHE A 1 108 ? -13.930 -2.176 26.388 1.00 98.38 108 PHE A N 1
ATOM 890 C CA . PHE A 1 108 ? -13.738 -1.043 27.291 1.00 98.38 108 PHE A CA 1
ATOM 891 C C . PHE A 1 108 ? -14.961 -0.117 27.338 1.00 98.38 108 PHE A C 1
ATOM 893 O O . PHE A 1 108 ? -15.357 0.339 28.414 1.00 98.38 108 PHE A O 1
ATOM 900 N N . LEU A 1 109 ? -15.590 0.150 26.189 1.00 98.31 109 LEU A N 1
ATOM 901 C CA . LEU A 1 109 ? -16.806 0.959 26.124 1.00 98.31 109 LEU A CA 1
ATOM 902 C C . LEU A 1 109 ? -17.957 0.305 26.898 1.00 98.31 109 LEU A C 1
ATOM 904 O O . LEU A 1 109 ? -18.645 0.988 27.657 1.00 98.31 109 LEU A O 1
ATOM 908 N N . ASN A 1 110 ? -18.142 -1.007 26.746 1.00 98.12 110 ASN A N 1
ATOM 909 C CA . ASN A 1 110 ? -19.161 -1.747 27.487 1.00 98.12 110 ASN A CA 1
ATOM 910 C C . ASN A 1 110 ? -18.912 -1.680 28.996 1.00 98.12 110 ASN A C 1
ATOM 912 O O . ASN A 1 110 ? -19.821 -1.328 29.749 1.00 98.12 110 ASN A O 1
ATOM 916 N N . LEU A 1 111 ? -17.668 -1.906 29.429 1.00 98.25 111 LEU A N 1
ATOM 917 C CA . LEU A 1 111 ? -17.290 -1.799 30.837 1.00 98.25 111 LEU A CA 1
ATOM 918 C C . LEU A 1 111 ? -17.568 -0.394 31.394 1.00 98.25 111 LEU A C 1
ATOM 920 O O . LEU A 1 111 ? -18.118 -0.256 32.486 1.00 98.25 111 LEU A O 1
ATOM 924 N N . LYS A 1 112 ? -17.249 0.662 30.635 1.00 98.38 112 LYS A N 1
ATOM 925 C CA . LYS A 1 112 ? -17.558 2.048 31.017 1.00 98.38 112 LYS A CA 1
ATOM 926 C C . LYS A 1 112 ? -19.058 2.246 31.239 1.00 98.38 112 LYS A C 1
ATOM 928 O O . LYS A 1 112 ? -19.448 2.819 32.253 1.00 98.38 112 LYS A O 1
ATOM 933 N N . ILE A 1 113 ? -19.892 1.768 30.314 1.00 98.38 113 ILE A N 1
ATOM 934 C CA . ILE A 1 113 ? -21.354 1.885 30.411 1.00 98.38 113 ILE A CA 1
ATOM 935 C C . ILE A 1 113 ? -21.874 1.153 31.656 1.00 98.38 113 ILE A C 1
ATOM 937 O O . ILE A 1 113 ? -22.732 1.678 32.367 1.00 98.38 113 ILE A O 1
ATOM 941 N N . GLU A 1 114 ? -21.366 -0.045 31.942 1.00 98.25 114 GLU A N 1
ATOM 942 C CA . GLU A 1 114 ? -21.737 -0.801 33.143 1.00 98.25 114 GLU A CA 1
ATOM 943 C C . GLU A 1 114 ? -21.333 -0.076 34.429 1.00 98.25 114 GLU A C 1
ATOM 945 O O . GLU A 1 114 ? -22.134 0.031 35.360 1.00 98.25 114 GLU A O 1
ATOM 950 N N . MET A 1 115 ? -20.124 0.488 34.465 1.00 98.25 115 MET A N 1
ATOM 951 C CA . MET A 1 115 ? -19.654 1.281 35.599 1.00 98.25 115 MET A CA 1
ATOM 952 C C . MET A 1 115 ? -20.507 2.535 35.819 1.00 98.25 115 MET A C 1
ATOM 954 O O . MET A 1 115 ? -20.850 2.843 36.961 1.00 98.25 115 MET A O 1
ATOM 958 N N . GLU A 1 116 ? -20.876 3.245 34.751 1.00 98.19 116 GLU A N 1
ATOM 959 C CA . GLU A 1 116 ? -21.748 4.423 34.827 1.00 98.19 116 GLU A CA 1
ATOM 960 C C . GLU A 1 116 ? -23.126 4.060 35.389 1.00 98.19 116 GLU A C 1
ATOM 962 O O . GLU A 1 116 ? -23.598 4.720 36.318 1.00 98.19 116 GLU A O 1
ATOM 967 N N . LYS A 1 117 ? -23.732 2.968 34.907 1.00 98.00 117 LYS A N 1
ATOM 968 C CA . LYS A 1 117 ? -25.002 2.453 35.444 1.00 98.00 117 LYS A CA 1
ATOM 969 C C . LYS A 1 117 ? -24.888 2.121 36.930 1.00 98.00 117 LYS A C 1
ATOM 971 O O . LYS A 1 117 ? -25.677 2.621 37.728 1.00 98.00 117 LYS A O 1
ATOM 976 N N . ALA A 1 118 ? -23.863 1.362 37.319 1.00 97.94 118 ALA A N 1
ATOM 977 C CA . ALA A 1 118 ? -23.648 0.978 38.712 1.00 97.94 118 ALA A CA 1
ATOM 978 C C . ALA A 1 118 ? -23.444 2.194 39.637 1.00 97.94 118 ALA A C 1
ATOM 980 O O . ALA A 1 118 ? -23.903 2.198 40.785 1.00 97.94 118 ALA A O 1
ATOM 981 N N . LEU A 1 119 ? -22.766 3.239 39.150 1.00 97.94 119 LEU A N 1
ATOM 982 C CA . LEU A 1 119 ? -22.589 4.489 39.884 1.00 97.94 119 LEU A CA 1
ATOM 983 C C . LEU A 1 119 ? -23.927 5.222 40.054 1.00 97.94 119 LEU A C 1
ATOM 985 O O . LEU A 1 119 ? -24.263 5.624 41.170 1.00 97.94 119 LEU A O 1
ATOM 989 N N . CYS A 1 120 ? -24.699 5.367 38.974 1.00 98.12 120 CYS A N 1
ATOM 990 C CA . CYS A 1 120 ? -26.024 5.983 39.001 1.00 98.12 120 CYS A CA 1
ATOM 991 C C . CYS A 1 120 ? -26.970 5.261 39.968 1.00 98.12 120 CYS A C 1
ATOM 993 O O . CYS A 1 120 ? -27.604 5.917 40.797 1.00 98.12 120 CYS A O 1
ATOM 995 N N . ASP A 1 121 ? -27.006 3.929 39.939 1.00 97.94 121 ASP A N 1
ATOM 996 C CA . ASP A 1 121 ? -27.846 3.124 40.831 1.00 97.94 121 ASP A CA 1
ATOM 997 C C . ASP A 1 121 ? -27.464 3.325 42.304 1.00 97.94 121 ASP A C 1
ATOM 999 O O . ASP A 1 121 ? -28.332 3.520 43.163 1.00 97.94 121 ASP A O 1
ATOM 1003 N N . LYS A 1 122 ? -26.159 3.370 42.612 1.00 97.62 122 LYS A N 1
ATOM 1004 C CA . LYS A 1 122 ? -25.675 3.710 43.961 1.00 97.62 122 LYS A CA 1
ATOM 1005 C C . LYS A 1 122 ? -26.104 5.111 44.389 1.00 97.62 122 LYS A C 1
ATOM 1007 O O . LYS A 1 122 ? -26.540 5.287 45.528 1.00 97.62 122 LYS A O 1
ATOM 1012 N N . PHE A 1 123 ? -26.003 6.099 43.502 1.00 98.06 123 PHE A N 1
ATOM 1013 C CA . PHE A 1 123 ? -26.446 7.464 43.791 1.00 98.06 123 PHE A CA 1
ATOM 1014 C C . PHE A 1 123 ? -27.950 7.534 44.070 1.00 98.06 123 PHE A C 1
ATOM 1016 O O . PHE A 1 123 ? -28.358 8.151 45.056 1.00 98.06 123 PHE A O 1
ATOM 1023 N N . LEU A 1 124 ? -28.774 6.872 43.256 1.00 97.50 124 LEU A N 1
ATOM 1024 C CA . LEU A 1 124 ? -30.224 6.812 43.453 1.00 97.50 124 LEU A CA 1
ATOM 1025 C C . LEU A 1 124 ? -30.593 6.116 44.766 1.00 97.50 124 LEU A C 1
ATOM 1027 O O . LEU A 1 124 ? -31.452 6.605 45.503 1.00 97.50 124 LEU A O 1
ATOM 1031 N N . SER A 1 125 ? -29.904 5.025 45.103 1.00 96.81 125 SER A N 1
ATOM 1032 C CA . SER A 1 125 ? -30.072 4.332 46.382 1.00 96.81 125 SER A CA 1
ATOM 1033 C C . SER A 1 125 ? -29.761 5.251 47.571 1.00 96.81 125 SER A C 1
ATOM 1035 O O . SER A 1 125 ? -30.579 5.395 48.483 1.00 96.81 125 SER A O 1
ATOM 1037 N N . LEU A 1 126 ? -28.637 5.976 47.530 1.00 97.31 126 LEU A N 1
ATOM 1038 C CA . LEU A 1 126 ? -28.276 6.953 48.563 1.00 97.31 126 LEU A CA 1
ATOM 1039 C C . LEU A 1 126 ? -29.310 8.080 48.691 1.00 97.31 126 LEU A C 1
ATOM 1041 O O . LEU A 1 126 ? -29.697 8.438 49.808 1.00 97.31 126 LEU A O 1
ATOM 1045 N N . LEU A 1 127 ? -29.789 8.621 47.568 1.00 96.81 127 LEU A N 1
ATOM 1046 C CA . LEU A 1 127 ? -30.842 9.641 47.551 1.00 96.81 127 LEU A CA 1
ATOM 1047 C C . LEU A 1 127 ? -32.142 9.123 48.170 1.00 96.81 127 LEU A C 1
ATOM 1049 O O . LEU A 1 127 ? -32.759 9.831 48.966 1.00 96.81 127 LEU A O 1
ATOM 1053 N N . SER A 1 128 ? -32.532 7.885 47.859 1.00 96.31 128 SER A N 1
ATOM 1054 C CA . SER A 1 128 ? -33.704 7.228 48.445 1.00 96.31 128 SER A CA 1
ATOM 1055 C C . SER A 1 128 ? -33.582 7.109 49.967 1.00 96.31 128 SER A C 1
ATOM 1057 O O . SER A 1 128 ? -34.476 7.542 50.699 1.00 96.31 128 SER A O 1
ATOM 1059 N N . VAL A 1 129 ? -32.434 6.631 50.463 1.00 97.12 129 VAL A N 1
ATOM 1060 C CA . VAL A 1 129 ? -32.156 6.527 51.905 1.00 97.12 129 VAL A CA 1
ATOM 1061 C C . VAL A 1 129 ? -32.234 7.898 52.582 1.00 97.12 129 VAL A C 1
ATOM 1063 O O . VAL A 1 129 ? -32.883 8.047 53.621 1.00 97.12 129 VAL A O 1
ATOM 1066 N N . LYS A 1 130 ? -31.626 8.934 51.989 1.00 95.62 130 LYS A N 1
ATOM 1067 C CA . LYS A 1 130 ? -31.676 10.300 52.534 1.00 95.62 130 LYS A CA 1
ATOM 1068 C C . LYS A 1 130 ? -33.092 10.874 52.518 1.00 95.62 130 LYS A C 1
ATOM 1070 O O . LYS A 1 130 ? -33.512 11.449 53.522 1.00 95.62 130 LYS A O 1
ATOM 1075 N N . ARG A 1 131 ? -33.852 10.676 51.437 1.00 96.00 131 ARG A N 1
ATOM 1076 C CA . ARG A 1 131 ? -35.257 11.099 51.330 1.00 96.00 131 ARG A CA 1
ATOM 1077 C C . ARG A 1 131 ? -36.128 10.419 52.386 1.00 96.00 131 ARG A C 1
ATOM 1079 O O . ARG A 1 131 ? -36.896 11.104 53.056 1.00 96.00 131 ARG A O 1
ATOM 1086 N N . SER A 1 132 ? -35.970 9.109 52.578 1.00 95.50 132 SER A N 1
ATOM 1087 C CA . SER A 1 132 ? -36.648 8.353 53.637 1.00 95.50 132 SER A CA 1
ATOM 1088 C C . SER A 1 132 ? -36.338 8.938 55.016 1.00 95.50 132 SER A C 1
ATOM 1090 O O . SER A 1 132 ? -37.252 9.241 55.785 1.00 95.50 132 SER A O 1
ATOM 1092 N N . LYS A 1 133 ? -35.059 9.224 55.303 1.00 95.50 133 LYS A N 1
ATOM 1093 C CA . LYS A 1 133 ? -34.666 9.818 56.587 1.00 95.50 133 LYS A CA 1
ATOM 1094 C C . LYS A 1 133 ? -35.294 11.197 56.801 1.00 95.50 133 LYS A C 1
ATOM 1096 O O . LYS A 1 133 ? -35.844 11.444 57.872 1.00 95.50 133 LYS A O 1
ATOM 1101 N N . VAL A 1 134 ? -35.276 12.068 55.792 1.00 95.19 134 VAL A N 1
ATOM 1102 C CA . VAL A 1 134 ? -35.940 13.383 55.854 1.00 95.19 134 VAL A CA 1
ATOM 1103 C C . VAL A 1 134 ? -37.438 13.234 56.122 1.00 95.19 134 VAL A C 1
ATOM 1105 O O . VAL A 1 134 ? -37.970 13.935 56.979 1.00 95.19 134 VAL A O 1
ATOM 1108 N N . ASN A 1 135 ? -38.114 12.308 55.441 1.00 93.31 135 ASN A N 1
ATOM 1109 C CA . ASN A 1 135 ? -39.537 12.054 55.662 1.00 93.31 135 ASN A CA 1
ATOM 1110 C C . ASN A 1 135 ? -39.806 11.564 57.091 1.00 93.31 135 ASN A C 1
ATOM 1112 O O . ASN A 1 135 ? -40.692 12.100 57.749 1.00 93.31 135 ASN A O 1
ATOM 1116 N N . SER A 1 136 ? -39.002 10.628 57.607 1.00 92.50 136 SER A N 1
ATOM 1117 C CA . SER A 1 136 ? -39.142 10.140 58.988 1.00 92.50 136 SER A CA 1
ATOM 1118 C C . SER A 1 136 ? -38.983 11.258 60.028 1.00 92.50 136 SER A C 1
ATOM 1120 O O . SER A 1 136 ? -39.767 11.343 60.969 1.00 92.50 136 SER A O 1
ATOM 1122 N N . LEU A 1 137 ? -38.029 12.176 59.823 1.00 92.75 137 LEU A N 1
ATOM 1123 C CA . LEU A 1 137 ? -37.825 13.335 60.697 1.00 92.75 137 LEU A CA 1
ATOM 1124 C C . LEU A 1 137 ? -38.986 14.333 60.620 1.00 92.75 137 LEU A C 1
ATOM 1126 O O . LEU A 1 137 ? -39.383 14.879 61.645 1.00 92.75 137 LEU A O 1
ATOM 1130 N N . LYS A 1 138 ? -39.556 14.565 59.430 1.00 91.44 138 LYS A N 1
ATOM 1131 C CA . LYS A 1 138 ? -40.742 15.423 59.271 1.00 91.44 138 LYS A CA 1
ATOM 1132 C C . LYS A 1 138 ? -41.952 14.861 60.013 1.00 91.44 138 LYS A C 1
ATOM 1134 O O . LYS A 1 138 ? -42.635 15.618 60.692 1.00 91.44 138 LYS A O 1
ATOM 1139 N N . VAL A 1 139 ? -42.179 13.552 59.903 1.00 88.81 139 VAL A N 1
ATOM 1140 C CA . VAL A 1 139 ? -43.260 12.853 60.609 1.00 88.81 139 VAL A CA 1
ATOM 1141 C C . VAL A 1 139 ? -43.056 12.947 62.122 1.00 88.81 139 VAL A C 1
ATOM 1143 O O . VAL A 1 139 ? -43.948 13.399 62.826 1.00 88.81 139 VAL A O 1
ATOM 1146 N N . SER A 1 140 ? -41.858 12.627 62.623 1.00 85.19 140 SER A N 1
ATOM 1147 C CA . SER A 1 140 ? -41.537 12.746 64.054 1.00 85.19 140 SER A CA 1
ATOM 1148 C C . SER A 1 140 ? -41.712 14.173 64.588 1.00 85.19 140 SER A C 1
ATOM 1150 O O . SER A 1 140 ? -42.255 14.356 65.674 1.00 85.19 140 SER A O 1
ATOM 1152 N N . LYS A 1 141 ? -41.316 15.193 63.817 1.00 85.00 141 LYS A N 1
ATOM 1153 C CA . LYS A 1 141 ? -41.520 16.599 64.187 1.00 85.00 141 LYS A CA 1
ATOM 1154 C C . LYS A 1 141 ? -43.002 16.991 64.239 1.00 85.00 141 LYS A C 1
ATOM 1156 O O . LYS A 1 141 ? -43.360 17.829 65.059 1.00 85.00 141 LYS A O 1
ATOM 1161 N N . ALA A 1 142 ? -43.842 16.429 63.369 1.00 80.31 142 ALA A N 1
ATOM 1162 C CA . ALA A 1 142 ? -45.285 16.661 63.410 1.00 80.31 142 ALA A CA 1
ATOM 1163 C C . ALA A 1 142 ? -45.902 16.078 64.693 1.00 80.31 142 ALA A C 1
ATOM 1165 O O . ALA A 1 142 ? -46.579 16.805 65.407 1.00 80.31 142 ALA A O 1
ATOM 1166 N N . TYR A 1 143 ? -45.549 14.837 65.051 1.00 74.50 143 TYR A N 1
ATOM 1167 C CA . TYR A 1 143 ? -46.005 14.211 66.299 1.00 74.50 143 TYR A CA 1
ATOM 1168 C C . TYR A 1 143 ? -45.621 15.005 67.554 1.00 74.50 143 TYR A C 1
ATOM 1170 O O . TYR A 1 143 ? -46.447 15.170 68.443 1.00 74.50 143 TYR A O 1
ATOM 1178 N N . LEU A 1 144 ? -44.395 15.536 67.620 1.00 74.56 144 LEU A N 1
ATOM 1179 C CA . LEU A 1 144 ? -43.963 16.365 68.754 1.00 74.56 144 LEU A CA 1
ATOM 1180 C C . LEU A 1 144 ? -44.788 17.654 68.887 1.00 74.56 144 LEU A C 1
ATOM 1182 O O . LEU A 1 144 ? -45.118 18.052 69.997 1.00 74.56 144 LEU A O 1
ATOM 1186 N N . LYS A 1 145 ? -45.167 18.277 67.764 1.00 72.12 145 LYS A N 1
ATOM 1187 C CA . LYS A 1 145 ? -46.041 19.460 67.760 1.00 72.12 145 LYS A CA 1
ATOM 1188 C C . LYS A 1 145 ? -47.458 19.153 68.240 1.00 72.12 145 LYS A C 1
ATOM 1190 O O . LYS A 1 145 ? -48.047 19.972 68.938 1.00 72.12 145 LYS A O 1
ATOM 1195 N N . ASP A 1 146 ? -47.999 18.002 67.852 1.00 69.00 146 ASP A N 1
ATOM 1196 C CA . ASP A 1 146 ? -49.333 17.577 68.282 1.00 69.00 146 ASP A CA 1
ATOM 1197 C C . ASP A 1 146 ? -49.351 17.253 69.785 1.00 69.00 146 ASP A C 1
ATOM 1199 O O . ASP A 1 146 ? -50.331 17.532 70.470 1.00 69.00 146 ASP A O 1
ATOM 1203 N N . GLN A 1 147 ? -48.242 16.729 70.316 1.00 64.69 147 GLN A N 1
ATOM 1204 C CA . GLN A 1 147 ? -48.082 16.415 71.734 1.00 64.69 147 GLN A CA 1
ATOM 1205 C C . GLN A 1 147 ? -47.898 17.676 72.600 1.00 64.69 147 GLN A C 1
ATOM 1207 O O . GLN A 1 147 ? -48.547 17.794 73.633 1.00 64.69 147 GLN A O 1
ATOM 1212 N N . GLU A 1 148 ? -47.132 18.672 72.135 1.00 67.06 148 GLU A N 1
ATOM 1213 C CA . GLU A 1 148 ? -47.047 19.991 72.791 1.00 67.06 148 GLU A CA 1
ATOM 1214 C C . GLU A 1 148 ? -48.406 20.718 72.835 1.00 67.06 148 GLU A C 1
ATOM 1216 O O . GLU A 1 148 ? -48.705 21.396 73.813 1.00 67.06 148 GLU A O 1
ATOM 1221 N N . MET A 1 149 ? -49.251 20.571 71.806 1.00 60.09 149 MET A N 1
ATOM 1222 C CA . MET A 1 149 ? -50.611 21.137 71.789 1.00 60.09 149 MET A CA 1
ATOM 1223 C C . MET A 1 149 ? -51.568 20.442 72.768 1.00 60.09 149 MET A C 1
ATOM 1225 O O . MET A 1 149 ? -52.486 21.087 73.268 1.00 60.09 149 MET A O 1
ATOM 1229 N N . LEU A 1 150 ? -51.364 19.149 73.037 1.00 59.94 150 LEU A N 1
ATOM 1230 C CA . LEU A 1 150 ? -52.135 18.383 74.022 1.00 59.94 150 LEU A CA 1
ATOM 1231 C C . LEU A 1 150 ? -51.726 18.711 75.464 1.00 59.94 150 LEU A C 1
ATOM 1233 O O . LEU A 1 150 ? -52.593 18.745 76.325 1.00 59.94 150 LEU A O 1
ATOM 1237 N N . ASP A 1 151 ? -50.447 19.005 75.714 1.00 60.25 151 ASP A N 1
ATOM 1238 C CA . ASP A 1 151 ? -49.942 19.392 77.043 1.00 60.25 151 ASP A CA 1
ATOM 1239 C C . ASP A 1 151 ? -50.278 20.858 77.425 1.00 60.25 151 ASP A C 1
ATOM 1241 O O . ASP A 1 151 ? -50.035 21.288 78.554 1.00 60.25 151 ASP A O 1
ATOM 1245 N N . LEU A 1 152 ? -50.835 21.642 76.490 1.00 55.69 152 LEU A N 1
ATOM 1246 C CA . LEU A 1 152 ? -51.265 23.041 76.663 1.00 55.69 152 LEU A CA 1
ATOM 1247 C C . LEU A 1 152 ? -52.783 23.202 76.925 1.00 55.69 152 LEU A C 1
ATOM 1249 O O . LEU A 1 152 ? -53.280 24.334 76.975 1.00 55.69 152 LEU A O 1
ATOM 1253 N N . HIS A 1 153 ? -53.527 22.103 77.089 1.00 45.91 153 HIS A N 1
ATOM 1254 C CA . HIS A 1 153 ? -54.956 22.066 77.445 1.00 45.91 153 HIS A CA 1
ATOM 1255 C C . HIS A 1 153 ? -55.191 21.282 78.736 1.00 45.91 153 HIS A C 1
ATOM 1257 O O . HIS A 1 153 ? -56.081 21.715 79.504 1.00 45.91 153 HIS A O 1
#

Foldseek 3Di:
DDLCVVVVHDPVVLVVVVCVPVVDDDPQWDWDDPPQKTWIWGQDPNDIHTSDIDRHDDPPDPDPPPPVVVVVVVVVVVVVVVVVVVVVVVVVVVVVVVVVVVVVVVVVVVVVVVVVVVVVVVVVVVVVVVVVVVVVVVVVVVVVVVVVVVVVD

Sequence (153 aa):
MGFSRNLHMSEVAYFANVRRCLSQPREDYIYELKSGFFYWKRKIKGSIVIEGFLPMELDSAPKNAHPDLIEVLVALNKHMKQKVHTLKSRFQTIKSDYQKCLRDTEEFLNLKIEMEKALCDKFLSLLSVKRSKVNSLKVSKAYLKDQEMLDLH

InterPro domains:
  IPR010585 DNA repair protein XRCC4 [PTHR28559] (6-140)
  IPR014751 DNA repair protein XRCC4-like, C-terminal [G3DSA:1.20.5.370] (62-151)

Radius of gyration: 44.33 Å; chains: 1; bounding box: 86×40×118 Å

pLDDT: mean 89.09, std 12.3, range [45.91, 98.38]

Secondary structure (DSSP, 8-state):
--HHHHTT--HHHHHHHHHHHHHS--TTEEEEEETTEEEEEEEETTEEEEEEEEE-PPPSS-SSSSHHHHHHHHHHHHHHHHHHHHHHHHHHHHHHHHHHHHHHHHHHHHHHHHHHHHHHHHHHHHHHHHHHHHHHHHHHHHHHHHHHHHTT-

Organism: Spodoptera exigua (NCBI:txid7107)